Protein AF-A0A8R7PAJ1-F1 (afdb_monomer_lite)

Structure (mmCIF, N/CA/C/O backbone):
data_AF-A0A8R7PAJ1-F1
#
_entry.id   AF-A0A8R7PAJ1-F1
#
loop_
_atom_site.group_PDB
_atom_site.id
_atom_site.type_symbol
_atom_site.label_atom_id
_atom_site.label_alt_id
_atom_site.label_comp_id
_atom_site.label_asym_id
_atom_site.label_entity_id
_atom_site.label_seq_id
_atom_site.pdbx_PDB_ins_code
_atom_site.Cartn_x
_atom_site.Cartn_y
_atom_site.Cartn_z
_atom_site.occupancy
_atom_site.B_iso_or_equiv
_atom_site.auth_seq_id
_atom_site.auth_comp_id
_atom_site.auth_asym_id
_atom_site.auth_atom_id
_atom_site.pdbx_PDB_model_num
ATOM 1 N N . MET A 1 1 ? 31.950 -17.445 1.347 1.00 45.97 1 MET A N 1
ATOM 2 C CA . MET A 1 1 ? 30.526 -17.149 1.585 1.00 45.97 1 MET A CA 1
ATOM 3 C C . MET A 1 1 ? 30.403 -15.665 1.372 1.00 45.97 1 MET A C 1
ATOM 5 O O . MET A 1 1 ? 30.900 -14.915 2.203 1.00 45.97 1 MET A O 1
ATOM 9 N N . ASP A 1 2 ? 29.894 -15.263 0.216 1.00 57.22 2 ASP A N 1
ATOM 10 C CA . ASP A 1 2 ? 29.654 -13.855 -0.063 1.00 57.22 2 ASP A CA 1
ATOM 11 C C . ASP A 1 2 ? 28.466 -13.440 0.797 1.00 57.22 2 ASP A C 1
ATOM 13 O O . ASP A 1 2 ? 27.370 -13.985 0.671 1.00 57.22 2 ASP A O 1
ATOM 17 N N . PHE A 1 3 ? 28.716 -12.566 1.769 1.00 65.00 3 PHE A N 1
ATOM 18 C CA . PHE A 1 3 ? 27.642 -11.945 2.524 1.00 65.00 3 PHE A CA 1
ATOM 19 C C . PHE A 1 3 ? 26.946 -11.000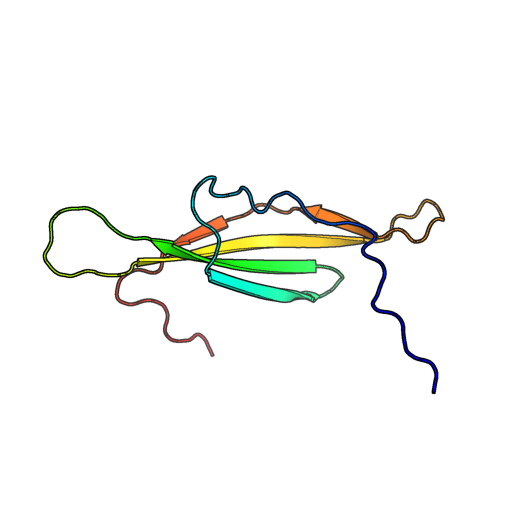 1.549 1.00 65.00 3 PHE A C 1
ATOM 21 O O . PHE A 1 3 ? 27.488 -9.939 1.239 1.00 65.00 3 PHE A O 1
ATOM 28 N N . GLU A 1 4 ? 25.800 -11.415 1.006 1.00 75.94 4 GLU A N 1
ATOM 29 C CA . GLU A 1 4 ? 24.942 -10.521 0.234 1.00 75.94 4 GLU A CA 1
ATOM 30 C C . GLU A 1 4 ? 24.624 -9.321 1.125 1.00 75.94 4 GLU A C 1
ATOM 32 O O . GLU A 1 4 ? 23.957 -9.438 2.157 1.00 75.94 4 GLU A O 1
ATOM 37 N N . LEU A 1 5 ? 25.202 -8.174 0.771 1.00 79.00 5 LEU A N 1
ATOM 38 C CA . LEU A 1 5 ? 24.924 -6.925 1.454 1.00 79.00 5 LEU A CA 1
ATOM 39 C C . LEU A 1 5 ? 23.421 -6.648 1.340 1.00 79.00 5 LEU A C 1
ATOM 41 O O . LEU A 1 5 ? 22.827 -6.929 0.293 1.00 79.00 5 LEU A O 1
ATOM 45 N N . PRO A 1 6 ? 22.792 -6.103 2.397 1.00 79.56 6 PRO A N 1
ATOM 46 C CA . PRO A 1 6 ? 21.409 -5.682 2.296 1.00 79.56 6 PRO A CA 1
ATOM 47 C C . PRO A 1 6 ? 21.279 -4.692 1.130 1.00 79.56 6 PRO A C 1
ATOM 49 O O . PRO A 1 6 ? 22.197 -3.897 0.900 1.00 79.56 6 PRO A O 1
ATOM 52 N N . PRO A 1 7 ? 20.168 -4.743 0.380 1.00 75.25 7 PRO A N 1
ATOM 53 C CA . PRO A 1 7 ? 19.977 -3.863 -0.758 1.00 75.25 7 PRO A CA 1
ATOM 54 C C . PRO A 1 7 ? 20.076 -2.405 -0.310 1.00 75.25 7 PRO A C 1
ATOM 56 O O . PRO A 1 7 ? 19.507 -2.013 0.712 1.00 75.25 7 PRO A O 1
ATOM 59 N N . GLU A 1 8 ? 20.804 -1.605 -1.082 1.00 81.38 8 GLU A N 1
ATOM 60 C CA . GLU A 1 8 ? 20.918 -0.176 -0.832 1.00 81.38 8 GLU A CA 1
ATOM 61 C C . GLU A 1 8 ? 19.554 0.491 -1.041 1.00 81.38 8 GLU A C 1
ATOM 63 O O . GLU A 1 8 ? 18.885 0.300 -2.063 1.00 81.38 8 GLU A O 1
ATOM 68 N N . LEU A 1 9 ? 19.118 1.268 -0.050 1.00 76.19 9 LEU A N 1
ATOM 69 C CA . LEU A 1 9 ? 17.875 2.020 -0.137 1.00 76.19 9 LEU A CA 1
ATOM 70 C C . LEU A 1 9 ? 18.068 3.202 -1.092 1.00 76.19 9 LEU A C 1
ATOM 72 O O . LEU A 1 9 ? 18.479 4.281 -0.681 1.00 76.19 9 LEU A O 1
ATOM 76 N N . LEU A 1 10 ? 17.737 3.003 -2.368 1.00 70.50 10 LEU A N 1
ATOM 77 C CA . LEU A 1 10 ? 17.837 4.056 -3.387 1.00 70.50 10 LEU A CA 1
ATOM 78 C C . LEU A 1 10 ? 16.782 5.154 -3.213 1.00 70.50 10 LEU A C 1
ATOM 80 O O . LEU A 1 10 ? 17.004 6.307 -3.577 1.00 70.50 10 LEU A O 1
ATOM 84 N N . ARG A 1 11 ? 15.594 4.792 -2.719 1.00 66.00 11 ARG A N 1
ATOM 85 C CA . ARG A 1 11 ? 14.483 5.729 -2.542 1.00 66.00 11 ARG A CA 1
ATOM 86 C C . ARG A 1 11 ? 13.540 5.241 -1.454 1.00 66.00 11 ARG A C 1
ATOM 88 O O . ARG A 1 11 ? 13.091 4.099 -1.494 1.00 66.00 11 ARG A O 1
ATOM 95 N N . ALA A 1 12 ? 13.230 6.124 -0.514 1.00 69.31 12 ALA A N 1
ATOM 96 C CA . ALA A 1 12 ? 12.148 5.947 0.441 1.00 69.31 12 ALA A CA 1
ATOM 97 C C . ALA A 1 12 ? 10.942 6.783 0.005 1.00 69.31 12 ALA A C 1
ATOM 99 O O . ALA A 1 12 ? 11.074 7.750 -0.746 1.00 69.31 12 ALA A O 1
ATOM 100 N N . TRP A 1 13 ? 9.759 6.383 0.453 1.00 68.00 13 TRP A N 1
ATOM 101 C CA . TRP A 1 13 ? 8.519 7.087 0.165 1.00 68.00 13 TRP A CA 1
ATOM 102 C C . TRP A 1 13 ? 8.048 7.790 1.436 1.00 68.00 13 TRP A C 1
ATOM 104 O O . TRP A 1 13 ? 7.669 7.125 2.399 1.00 68.00 13 TRP A O 1
ATOM 114 N N . ASP A 1 14 ? 8.069 9.124 1.428 1.00 60.97 14 ASP A N 1
ATOM 115 C CA . ASP A 1 14 ? 7.752 9.942 2.608 1.00 60.97 14 ASP A CA 1
ATOM 116 C C . ASP A 1 14 ? 6.237 10.016 2.898 1.00 60.97 14 ASP A C 1
ATOM 118 O O . ASP A 1 14 ? 5.810 10.391 3.980 1.00 60.97 14 ASP A O 1
ATOM 122 N N . TYR A 1 15 ? 5.377 9.602 1.965 1.00 55.28 15 TYR A N 1
ATOM 123 C CA . TYR A 1 15 ? 3.946 9.948 1.961 1.00 55.28 15 TYR A CA 1
ATOM 124 C C . TYR A 1 15 ? 3.008 9.088 2.826 1.00 55.28 15 TYR A C 1
ATOM 126 O O . TYR A 1 15 ? 1.787 9.150 2.682 1.00 55.28 15 TYR A O 1
ATOM 134 N N . LEU A 1 16 ? 3.529 8.345 3.805 1.00 53.41 16 LEU A N 1
ATOM 135 C CA . LEU A 1 16 ? 2.664 7.737 4.827 1.00 53.41 16 LEU A CA 1
ATOM 136 C C . LEU A 1 16 ? 2.076 8.760 5.820 1.00 53.41 16 LEU A C 1
ATOM 138 O O . LEU A 1 16 ? 1.287 8.363 6.672 1.00 53.41 16 LEU A O 1
ATOM 142 N N . HIS A 1 17 ? 2.345 10.060 5.647 1.00 52.69 17 HIS A N 1
ATOM 143 C CA . HIS A 1 17 ? 1.681 11.183 6.332 1.00 52.69 17 HIS A CA 1
ATOM 144 C C . HIS A 1 17 ? 0.171 11.322 6.034 1.00 52.69 17 HIS A C 1
ATOM 146 O O . HIS A 1 17 ? -0.440 12.333 6.354 1.00 52.69 17 HIS A O 1
ATOM 152 N N . LEU A 1 18 ? -0.474 10.316 5.429 1.00 52.59 18 LEU A N 1
ATOM 153 C CA . LEU A 1 18 ? -1.910 10.308 5.112 1.00 52.59 18 LEU A CA 1
ATOM 154 C C . LEU A 1 18 ? -2.834 10.463 6.336 1.00 52.59 18 LEU A C 1
ATOM 156 O O . LEU A 1 18 ? -4.041 10.637 6.159 1.00 52.59 18 LEU A O 1
ATOM 160 N N . LEU A 1 19 ? -2.294 10.405 7.551 1.00 54.81 19 LEU A N 1
ATOM 161 C CA . LEU A 1 19 ? -2.962 10.725 8.803 1.00 54.81 19 LEU A CA 1
ATOM 162 C C . LEU A 1 19 ? -1.901 11.277 9.756 1.00 54.81 19 LEU A C 1
ATOM 164 O O . LEU A 1 19 ? -1.133 10.493 10.303 1.00 54.81 19 LEU A O 1
ATOM 168 N N . ASP A 1 20 ? -1.844 12.596 9.934 1.00 53.06 20 ASP A N 1
ATOM 169 C CA . ASP A 1 20 ? -0.820 13.270 10.753 1.00 53.06 20 ASP A CA 1
ATOM 170 C C . ASP A 1 20 ? -0.732 12.768 12.213 1.00 53.06 20 ASP A C 1
ATOM 172 O O . ASP A 1 20 ? 0.267 13.031 12.873 1.00 53.06 20 ASP A O 1
ATOM 176 N N . ASP A 1 21 ? -1.691 11.963 12.692 1.00 57.66 21 ASP A N 1
ATOM 177 C CA . ASP A 1 21 ? -1.727 11.479 14.078 1.00 57.66 21 ASP A CA 1
ATOM 178 C C . ASP A 1 21 ? -1.789 9.946 14.251 1.00 57.66 21 ASP A C 1
ATOM 180 O O . ASP A 1 21 ? -1.715 9.463 15.381 1.00 57.66 21 ASP A O 1
ATOM 184 N N . GLU A 1 22 ? -1.903 9.144 13.182 1.00 65.81 22 GLU A N 1
ATOM 185 C CA . GLU A 1 22 ? -2.136 7.698 13.333 1.00 65.81 22 GLU A CA 1
ATOM 186 C C . GLU A 1 22 ? -1.259 6.862 12.398 1.00 65.81 22 GLU A C 1
ATOM 188 O O . GLU A 1 22 ? -1.463 6.802 11.186 1.00 65.81 22 GLU A O 1
ATOM 193 N N . ALA A 1 23 ? -0.261 6.183 12.967 1.00 75.75 23 ALA A N 1
ATOM 194 C CA . ALA A 1 23 ? 0.544 5.221 12.228 1.00 75.75 23 ALA A CA 1
ATOM 195 C C . ALA A 1 23 ? -0.278 3.942 11.984 1.00 75.75 23 ALA A C 1
ATOM 197 O O . ALA A 1 23 ? -0.855 3.400 12.932 1.00 75.75 23 ALA A O 1
ATOM 198 N N . PRO A 1 24 ? -0.313 3.398 10.754 1.00 82.94 24 PRO A N 1
ATOM 199 C CA . PRO A 1 24 ? -1.010 2.147 10.515 1.00 82.94 24 PRO A CA 1
ATOM 200 C C . PRO A 1 24 ? -0.317 1.023 11.280 1.00 82.94 24 PRO A C 1
ATOM 202 O O . PRO A 1 24 ? 0.906 0.862 11.220 1.00 82.94 24 PRO A O 1
ATOM 205 N N . TYR A 1 25 ? -1.114 0.210 11.961 1.00 85.31 25 TYR A N 1
ATOM 206 C CA . TYR A 1 25 ? -0.617 -0.891 12.780 1.00 85.31 25 TYR A CA 1
ATOM 207 C C . TYR A 1 25 ? -0.228 -2.114 11.929 1.00 85.31 25 TYR A C 1
ATOM 209 O O . TYR A 1 25 ? 0.503 -2.994 12.383 1.00 85.31 25 TYR A O 1
ATOM 217 N N . LYS A 1 26 ? -0.711 -2.179 10.679 1.00 87.56 26 LYS A N 1
ATOM 218 C CA . LYS A 1 26 ? -0.428 -3.260 9.729 1.00 87.56 26 LYS A CA 1
ATOM 219 C C . LYS A 1 26 ? -0.365 -2.715 8.307 1.00 87.56 26 LYS A C 1
ATOM 221 O O . LYS A 1 26 ? -1.206 -1.912 7.907 1.00 87.56 26 LYS A O 1
ATOM 226 N N . ARG A 1 27 ? 0.611 -3.182 7.527 1.00 89.06 27 ARG A N 1
ATOM 227 C CA . ARG A 1 27 ? 0.727 -2.879 6.095 1.00 89.06 27 ARG A CA 1
ATOM 228 C C . ARG A 1 27 ? 0.908 -4.157 5.288 1.00 89.06 27 ARG A C 1
ATOM 230 O O . ARG A 1 27 ? 1.624 -5.055 5.722 1.00 89.06 27 ARG A O 1
ATOM 237 N N . HIS A 1 28 ? 0.297 -4.207 4.111 1.00 91.00 28 HIS A N 1
ATOM 238 C CA . HIS A 1 28 ? 0.524 -5.249 3.109 1.00 91.00 28 HIS A CA 1
ATOM 239 C C . HIS A 1 28 ? 0.882 -4.620 1.778 1.00 91.00 28 HIS A C 1
ATOM 241 O O . HIS A 1 28 ? 0.345 -3.573 1.425 1.00 91.00 28 HIS A O 1
ATOM 247 N N . LEU A 1 29 ? 1.747 -5.293 1.026 1.00 91.25 29 LEU A N 1
ATOM 248 C CA . LEU A 1 29 ? 2.034 -4.966 -0.362 1.00 91.25 29 LEU A CA 1
ATOM 249 C C . LEU A 1 29 ? 1.473 -6.081 -1.244 1.00 91.25 29 LEU A C 1
ATOM 251 O O . LEU A 1 29 ? 1.940 -7.216 -1.190 1.00 91.25 29 LEU A O 1
ATOM 255 N N . VAL A 1 30 ? 0.469 -5.757 -2.051 1.00 93.56 30 VAL A N 1
ATOM 256 C CA . VAL A 1 30 ? -0.178 -6.696 -2.969 1.00 93.56 30 VAL A CA 1
ATOM 257 C C . VAL A 1 30 ? 0.341 -6.441 -4.376 1.00 93.56 30 VAL A C 1
ATOM 259 O O . VAL A 1 30 ? 0.233 -5.326 -4.881 1.00 93.56 30 VAL A O 1
ATOM 262 N N . ASN A 1 31 ? 0.899 -7.465 -5.019 1.00 93.81 31 ASN A N 1
ATOM 263 C CA . ASN A 1 31 ? 1.292 -7.401 -6.426 1.00 93.81 31 ASN A CA 1
ATOM 264 C C . ASN A 1 31 ? 0.051 -7.585 -7.315 1.00 93.81 31 ASN A C 1
ATOM 266 O O . ASN A 1 31 ? -0.631 -8.603 -7.218 1.00 93.81 31 ASN A O 1
ATOM 270 N N . LEU A 1 32 ? -0.233 -6.602 -8.171 1.00 94.00 32 LEU A N 1
ATOM 271 C CA . LEU A 1 32 ? -1.356 -6.613 -9.117 1.00 94.00 32 LEU A CA 1
ATOM 272 C C . LEU A 1 32 ? -0.926 -6.987 -10.550 1.00 94.00 32 LEU A C 1
ATOM 274 O O . LEU A 1 32 ? -1.752 -6.995 -11.461 1.00 94.00 32 LEU A O 1
ATOM 278 N N . GLY A 1 33 ? 0.358 -7.288 -10.759 1.00 93.62 33 GLY A N 1
ATOM 279 C CA . GLY A 1 33 ? 0.964 -7.593 -12.052 1.00 93.62 33 GLY A CA 1
ATOM 280 C C . GLY A 1 33 ? 1.465 -6.355 -12.802 1.00 93.62 33 GLY A C 1
ATOM 281 O O . GLY A 1 33 ? 1.093 -5.222 -12.510 1.00 93.62 33 GLY A O 1
ATOM 282 N N . SER A 1 34 ? 2.337 -6.568 -13.792 1.00 90.94 34 SER A N 1
ATOM 283 C CA . SER A 1 34 ? 2.823 -5.518 -14.710 1.00 90.94 34 SER A CA 1
ATOM 284 C C . SER A 1 34 ? 3.422 -4.283 -14.020 1.00 90.94 34 SER A C 1
ATOM 286 O O . SER A 1 34 ? 3.183 -3.156 -14.443 1.00 90.94 34 SER A O 1
ATOM 288 N N . GLY A 1 35 ? 4.169 -4.488 -12.931 1.00 89.94 35 GLY A N 1
ATOM 289 C CA . GLY A 1 35 ? 4.770 -3.400 -12.151 1.00 89.94 35 GLY A CA 1
ATOM 290 C C . GLY A 1 35 ? 3.776 -2.632 -11.276 1.00 89.94 35 GLY A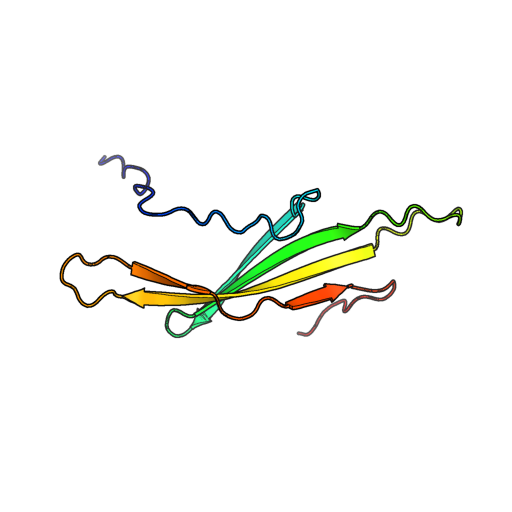 C 1
ATOM 291 O O . GLY A 1 35 ? 4.165 -1.651 -10.651 1.00 89.94 35 GLY A O 1
ATOM 292 N N . LYS A 1 36 ? 2.513 -3.061 -11.200 1.00 93.00 36 LYS A N 1
ATOM 293 C CA . LYS A 1 36 ? 1.484 -2.433 -10.370 1.00 93.00 36 LYS A CA 1
ATOM 294 C C . LYS A 1 36 ? 1.366 -3.132 -9.025 1.00 93.00 36 LYS A C 1
ATOM 296 O O . LYS A 1 36 ? 1.400 -4.359 -8.929 1.00 93.00 36 LYS A O 1
ATOM 301 N N . PHE A 1 37 ? 1.171 -2.333 -7.991 1.00 92.12 37 PHE A N 1
ATOM 302 C CA . PHE A 1 37 ? 1.044 -2.768 -6.615 1.00 92.12 37 PHE A CA 1
ATOM 303 C C . PHE A 1 37 ? -0.116 -2.042 -5.938 1.00 92.12 37 PHE A C 1
ATOM 305 O O . PHE A 1 37 ? -0.531 -0.962 -6.356 1.00 92.12 37 PHE A O 1
ATOM 312 N N . CYS A 1 38 ? -0.628 -2.624 -4.864 1.00 91.88 38 CYS A N 1
ATOM 313 C CA . CYS A 1 38 ? -1.488 -1.931 -3.921 1.00 91.88 38 CYS A CA 1
ATOM 314 C C . CYS A 1 38 ? -0.898 -2.065 -2.521 1.00 91.88 38 CYS A C 1
ATOM 316 O O . CYS A 1 38 ? -0.695 -3.178 -2.034 1.00 91.88 38 CYS A O 1
ATOM 318 N N . VAL A 1 39 ? -0.616 -0.934 -1.882 1.00 91.00 39 VAL A N 1
ATOM 319 C CA . VAL A 1 39 ? -0.282 -0.894 -0.459 1.00 91.00 39 VAL A CA 1
ATOM 320 C C . VAL A 1 39 ? -1.583 -0.784 0.313 1.00 91.00 39 VAL A C 1
ATOM 322 O O . VAL A 1 39 ? -2.352 0.153 0.109 1.00 91.00 39 VAL A O 1
ATOM 325 N N . VAL A 1 40 ? -1.822 -1.735 1.207 1.00 91.50 40 VAL A N 1
ATOM 326 C CA . VAL A 1 40 ? -2.970 -1.720 2.113 1.00 91.50 40 VAL A CA 1
ATOM 327 C C . VAL A 1 40 ? -2.462 -1.378 3.502 1.00 91.50 40 VAL A C 1
ATOM 329 O O . VAL A 1 40 ? -1.712 -2.157 4.085 1.00 91.50 40 VAL A O 1
ATOM 332 N N . SER A 1 41 ? -2.852 -0.218 4.022 1.00 88.75 41 SER A N 1
ATOM 333 C CA . SER A 1 41 ? -2.489 0.251 5.363 1.00 88.75 41 SER A CA 1
ATOM 334 C C . SER A 1 41 ? -3.712 0.208 6.270 1.00 88.75 41 SER A C 1
ATOM 336 O O . SER A 1 41 ? -4.714 0.845 5.954 1.00 88.75 41 SER A O 1
ATOM 338 N N . PHE A 1 42 ? -3.637 -0.538 7.370 1.00 86.62 42 PHE A N 1
ATOM 339 C CA . PHE A 1 42 ? -4.726 -0.698 8.331 1.00 86.62 42 PHE A CA 1
ATOM 340 C C . PHE A 1 42 ? -4.520 0.194 9.552 1.00 86.62 42 PHE A C 1
ATOM 342 O O . PHE A 1 42 ? -3.420 0.256 10.105 1.00 86.62 42 PHE A O 1
ATOM 349 N N . PHE A 1 43 ? -5.595 0.835 9.988 1.00 84.56 43 PHE A N 1
ATOM 350 C CA . PHE A 1 43 ? -5.645 1.761 11.111 1.00 84.56 43 PHE A CA 1
ATOM 351 C C . PHE A 1 43 ? -6.764 1.319 12.053 1.00 84.56 43 PHE A C 1
ATOM 353 O O . PHE A 1 43 ? -7.818 0.874 11.593 1.00 84.56 43 PHE A O 1
ATOM 360 N N . LYS A 1 44 ? -6.534 1.438 13.360 1.00 80.56 44 LYS A N 1
ATOM 361 C CA . LYS A 1 44 ? -7.581 1.264 14.368 1.00 80.56 44 LYS A CA 1
ATOM 362 C C . LYS A 1 44 ? -8.121 2.639 14.700 1.00 80.56 44 LYS A C 1
ATOM 364 O O . LYS A 1 44 ? -7.347 3.466 15.138 1.00 80.56 44 LYS A O 1
ATOM 369 N N . THR A 1 45 ? -9.407 2.880 14.528 1.00 70.81 45 THR A N 1
ATOM 370 C CA . THR A 1 45 ? -10.035 4.130 14.943 1.00 70.81 45 THR A CA 1
ATOM 371 C C . THR A 1 45 ? -10.595 3.949 16.350 1.00 70.81 45 THR A C 1
ATOM 373 O O . THR A 1 45 ? -11.454 3.104 16.588 1.00 70.81 45 THR A O 1
ATOM 376 N N . LEU A 1 46 ? -10.103 4.741 17.303 1.00 62.22 46 LEU A N 1
ATOM 377 C CA . LEU A 1 46 ? -10.699 4.821 18.635 1.00 62.22 46 LEU A CA 1
ATOM 378 C C . LEU A 1 46 ? -11.892 5.786 18.575 1.00 62.22 46 LEU A C 1
ATOM 380 O O . LEU A 1 46 ? -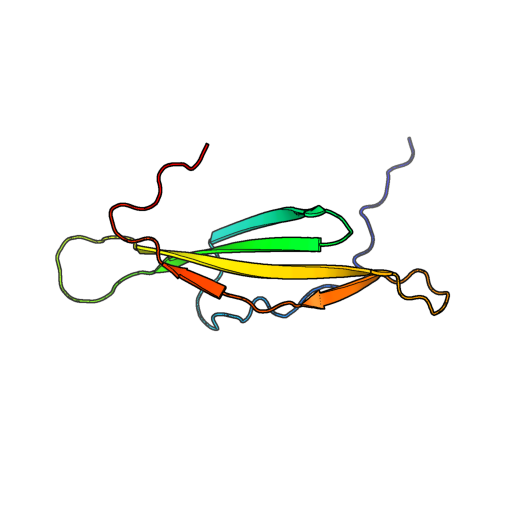11.708 7.005 18.616 1.00 62.22 46 LEU A O 1
ATOM 384 N N . GLU A 1 47 ? -13.122 5.274 18.473 1.00 56.75 47 GLU A N 1
ATOM 385 C CA . GLU A 1 47 ? -14.307 6.121 18.643 1.00 56.75 47 GLU A CA 1
ATOM 386 C C . GLU A 1 47 ? -14.404 6.600 20.100 1.00 56.75 47 GLU A C 1
ATOM 388 O O . GLU A 1 47 ? -14.919 5.935 20.993 1.00 56.75 47 GLU A O 1
ATOM 393 N N . THR A 1 48 ? -13.918 7.810 20.358 1.00 51.31 48 THR A N 1
ATOM 394 C CA . THR A 1 48 ? -14.070 8.492 21.648 1.00 51.31 48 THR A CA 1
ATOM 395 C C . THR A 1 48 ? -15.404 9.232 21.722 1.00 51.31 48 THR A C 1
ATOM 397 O O . THR A 1 48 ? -15.418 10.448 21.886 1.00 51.31 48 THR A O 1
ATOM 400 N N . LYS A 1 49 ? -16.553 8.549 21.607 1.00 47.69 49 LYS A N 1
ATOM 401 C CA . LYS A 1 49 ? -17.856 9.184 21.904 1.00 47.69 49 LYS A CA 1
ATOM 402 C C . LYS A 1 49 ? -18.857 8.245 22.591 1.00 47.69 49 LYS A C 1
ATOM 404 O O . LYS A 1 49 ? -19.704 7.639 21.957 1.00 47.69 49 LYS A O 1
ATOM 409 N N . TYR A 1 50 ? -18.812 8.264 23.925 1.00 50.19 50 TYR A N 1
ATOM 410 C CA . TYR A 1 50 ? -19.972 8.140 24.825 1.00 50.19 50 TYR A CA 1
ATOM 411 C C . TYR A 1 50 ? -20.893 6.909 24.704 1.00 50.19 50 TYR A C 1
ATOM 413 O O . TYR A 1 50 ? -22.094 7.037 24.940 1.00 50.19 50 TYR A O 1
ATOM 421 N N . VAL A 1 51 ? -20.369 5.713 24.438 1.00 49.16 51 VAL A N 1
ATOM 422 C CA . VAL A 1 51 ? -21.107 4.461 24.689 1.00 49.16 51 VAL A CA 1
ATOM 423 C C . VAL A 1 51 ? -20.138 3.437 25.281 1.00 49.16 51 VAL A C 1
ATOM 425 O O . VAL A 1 51 ? -19.012 3.316 24.816 1.00 49.16 51 VAL A O 1
ATOM 428 N N . GLU A 1 52 ? -20.554 2.734 26.336 1.00 51.00 52 GLU A N 1
ATOM 429 C CA . GLU A 1 52 ? -19.751 1.827 27.186 1.00 51.00 52 GLU A CA 1
ATOM 430 C C . GLU A 1 52 ? -19.177 0.582 26.473 1.00 51.00 52 GLU A C 1
ATOM 432 O O . GLU A 1 52 ? -18.598 -0.299 27.109 1.00 51.00 52 GLU A O 1
ATOM 437 N N . GLU A 1 53 ? -19.279 0.509 25.149 1.00 53.25 53 GLU A N 1
ATOM 438 C CA . GLU A 1 53 ? -18.717 -0.560 24.336 1.00 53.25 53 GLU A CA 1
ATOM 439 C C . GLU A 1 53 ? -17.581 0.032 23.494 1.00 53.25 53 GLU A C 1
ATOM 441 O O . GLU A 1 53 ? -17.825 0.694 22.490 1.00 53.25 53 GLU A O 1
ATOM 446 N N . ASN A 1 54 ? -16.331 -0.182 23.922 1.00 50.84 54 ASN A N 1
ATOM 447 C CA . ASN A 1 54 ? -15.128 0.154 23.151 1.00 50.84 54 ASN A CA 1
ATOM 448 C C . ASN A 1 54 ? -15.095 -0.683 21.859 1.00 50.84 54 ASN A C 1
ATOM 450 O O . ASN A 1 54 ? -14.461 -1.738 21.811 1.00 50.84 54 ASN A O 1
ATOM 454 N N . ILE A 1 55 ? -15.826 -0.259 20.833 1.00 55.72 55 ILE A N 1
ATOM 455 C CA . ILE A 1 55 ? -15.811 -0.902 19.524 1.00 55.72 55 ILE A CA 1
ATOM 456 C C . ILE A 1 55 ? -14.633 -0.290 18.765 1.00 55.72 55 ILE A C 1
ATOM 458 O O . ILE A 1 55 ? -14.673 0.869 18.365 1.00 55.72 55 ILE A O 1
ATOM 462 N N . GLU A 1 56 ? -13.544 -1.051 18.637 1.00 60.69 56 GLU A N 1
ATOM 463 C CA . GLU A 1 56 ? -12.443 -0.690 17.743 1.00 60.69 56 GLU A CA 1
ATOM 464 C C . GLU A 1 56 ? -12.949 -0.802 16.299 1.00 60.69 56 GLU A C 1
ATOM 466 O O . GLU A 1 56 ? -13.010 -1.900 15.742 1.00 60.69 56 GLU A O 1
ATOM 471 N N . ASP A 1 57 ? -13.330 0.323 15.698 1.00 72.69 57 ASP A N 1
ATOM 472 C CA . ASP A 1 57 ? -13.584 0.374 14.263 1.00 72.69 57 ASP A CA 1
ATOM 473 C C . ASP A 1 57 ? -12.247 0.283 13.527 1.00 72.69 57 ASP A C 1
ATOM 475 O O . ASP A 1 57 ? -11.261 0.939 13.868 1.00 72.69 57 ASP A O 1
ATOM 479 N N . GLU A 1 58 ? -12.191 -0.551 12.497 1.00 79.81 58 GLU A N 1
ATOM 480 C CA . GLU A 1 58 ? -10.991 -0.715 11.689 1.00 79.81 58 GLU A CA 1
ATOM 481 C C . GLU A 1 58 ? -11.170 0.015 10.360 1.00 79.81 58 GLU A C 1
ATOM 483 O O . GLU A 1 58 ? -12.240 -0.008 9.753 1.00 79.81 58 GLU A O 1
ATOM 488 N N . SER A 1 59 ? -10.114 0.640 9.850 1.00 83.31 59 SER A N 1
ATOM 489 C CA . SER A 1 59 ? -10.111 1.161 8.487 1.00 83.31 59 SER A CA 1
ATOM 490 C C . SER A 1 59 ? -8.883 0.708 7.712 1.00 83.31 59 SER A C 1
ATOM 492 O O . SER A 1 59 ? -7.813 0.486 8.272 1.00 83.31 59 SER A O 1
ATOM 494 N N . ALA A 1 60 ? -9.038 0.572 6.399 1.00 87.38 60 ALA A N 1
ATOM 495 C CA . ALA A 1 60 ? -7.953 0.304 5.471 1.00 87.38 60 ALA A CA 1
ATOM 496 C C . ALA A 1 60 ? -7.859 1.418 4.429 1.00 87.38 60 ALA A C 1
ATOM 498 O O . ALA A 1 60 ? -8.848 1.797 3.797 1.00 87.38 60 ALA A O 1
ATOM 499 N N . VAL A 1 61 ? -6.648 1.923 4.214 1.00 87.44 61 VAL A N 1
ATOM 500 C CA . VAL A 1 61 ? -6.308 2.792 3.089 1.00 87.44 61 VAL A CA 1
ATOM 501 C C . VAL A 1 61 ? -5.605 1.954 2.033 1.00 87.44 61 VAL A C 1
ATOM 503 O O . VAL A 1 61 ? -4.577 1.334 2.302 1.00 87.44 61 VAL A O 1
ATOM 506 N N . PHE A 1 62 ? -6.176 1.946 0.834 1.00 90.69 62 PHE A N 1
ATOM 507 C CA . PHE A 1 62 ? -5.631 1.296 -0.348 1.00 90.69 62 PHE A CA 1
ATOM 508 C C . PHE A 1 62 ? -4.948 2.358 -1.195 1.00 90.69 62 PHE A C 1
ATOM 510 O O . PHE A 1 62 ? -5.620 3.245 -1.723 1.00 90.69 62 PHE A O 1
ATOM 517 N N . THR A 1 63 ? -3.634 2.253 -1.335 1.00 89.81 63 THR A N 1
ATOM 518 C CA . THR A 1 63 ? -2.819 3.138 -2.169 1.00 89.81 63 THR A CA 1
ATOM 519 C C . THR A 1 63 ? -2.344 2.352 -3.378 1.00 89.81 63 THR A C 1
ATOM 521 O O . THR A 1 63 ? -1.627 1.359 -3.245 1.00 89.81 63 THR A O 1
ATOM 524 N N . GLY A 1 64 ? -2.797 2.756 -4.564 1.00 91.12 64 GLY A N 1
ATOM 525 C CA . GLY A 1 64 ? -2.342 2.165 -5.816 1.00 91.12 64 GLY A CA 1
ATOM 526 C C . GLY A 1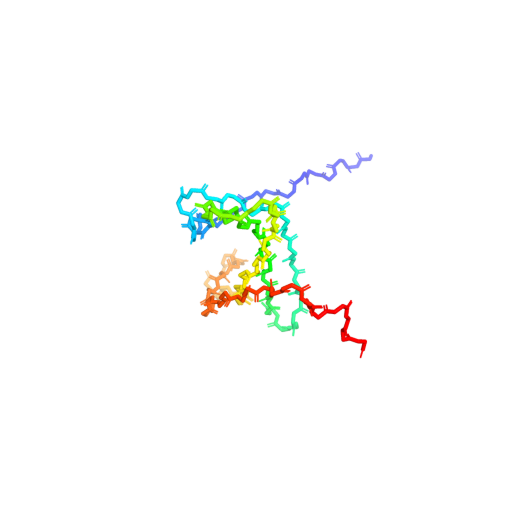 64 ? -0.947 2.672 -6.173 1.00 91.12 64 GLY A C 1
ATOM 527 O O . GLY A 1 64 ? -0.634 3.843 -5.987 1.00 91.12 64 GLY A O 1
ATOM 528 N N . LEU A 1 65 ? -0.115 1.785 -6.698 1.00 89.75 65 LEU A N 1
ATOM 529 C CA . LEU A 1 65 ? 1.277 2.050 -7.019 1.00 89.75 65 LEU A CA 1
ATOM 530 C C . LEU A 1 65 ? 1.637 1.453 -8.368 1.00 89.75 65 LEU A C 1
ATOM 532 O O . LEU A 1 65 ? 1.213 0.349 -8.695 1.00 89.75 65 LEU A O 1
ATOM 536 N N . GLU A 1 66 ? 2.469 2.150 -9.127 1.00 91.56 66 GLU A N 1
ATOM 537 C CA . GLU A 1 66 ? 3.052 1.627 -10.355 1.00 91.56 66 GLU A CA 1
ATOM 538 C C . GLU A 1 66 ? 4.546 1.915 -10.401 1.00 91.56 66 GLU A C 1
ATOM 540 O O . GLU A 1 66 ? 4.986 3.059 -10.345 1.00 91.56 66 GLU A O 1
ATOM 545 N N . VAL A 1 67 ? 5.335 0.854 -10.506 1.00 87.75 67 VAL A N 1
ATOM 546 C CA . VAL A 1 67 ? 6.782 0.906 -10.659 1.00 87.75 67 VAL A CA 1
ATOM 547 C C . VAL A 1 67 ? 7.090 0.860 -12.147 1.00 87.75 67 VAL A C 1
ATOM 549 O O . VAL A 1 67 ? 6.967 -0.177 -12.799 1.00 87.75 67 VAL A O 1
ATOM 552 N N . CYS A 1 68 ? 7.495 1.999 -12.688 1.00 86.50 68 CYS A N 1
ATOM 553 C CA . CYS A 1 68 ? 7.983 2.113 -14.052 1.00 86.50 68 CYS A CA 1
ATOM 554 C C . CYS A 1 68 ? 9.511 2.091 -14.050 1.00 86.50 68 CYS A C 1
ATOM 556 O O . CYS A 1 68 ? 10.152 2.594 -13.129 1.00 86.50 68 CYS A O 1
ATOM 558 N N . ARG A 1 69 ? 10.105 1.567 -15.118 1.00 82.81 69 ARG A N 1
ATOM 559 C CA . ARG A 1 69 ? 11.525 1.800 -15.388 1.00 82.81 69 ARG A CA 1
ATOM 560 C C . ARG A 1 69 ? 11.680 3.197 -15.962 1.00 82.81 69 ARG A C 1
ATOM 562 O O . ARG A 1 69 ? 10.876 3.593 -16.807 1.00 82.81 69 ARG A O 1
ATOM 569 N N . ASP A 1 70 ? 12.665 3.934 -15.475 1.00 73.50 70 ASP A N 1
ATOM 570 C CA . ASP A 1 70 ? 13.086 5.148 -16.146 1.00 73.50 70 ASP A CA 1
ATOM 571 C C . ASP A 1 70 ? 13.900 4.764 -17.385 1.00 73.50 70 ASP A C 1
ATOM 573 O O . ASP A 1 70 ? 14.743 3.864 -17.334 1.00 73.50 70 ASP A O 1
ATOM 577 N N . ASN A 1 71 ? 13.596 5.394 -18.517 1.00 66.44 71 ASN A N 1
ATOM 578 C CA . ASN A 1 71 ? 14.280 5.104 -19.779 1.00 66.44 71 ASN A CA 1
ATOM 579 C C . ASN A 1 71 ? 15.586 5.903 -19.917 1.00 66.44 71 ASN A C 1
ATOM 581 O O . ASN A 1 71 ? 16.340 5.656 -20.857 1.00 66.44 71 ASN A O 1
ATOM 585 N N . ASP A 1 72 ? 15.889 6.796 -18.972 1.00 64.19 72 ASP A N 1
ATOM 586 C CA . ASP A 1 72 ? 17.024 7.727 -19.028 1.00 64.19 72 ASP A CA 1
ATOM 587 C C . ASP A 1 72 ? 18.380 7.100 -18.631 1.00 64.19 72 ASP A C 1
ATOM 589 O O . ASP A 1 72 ? 19.284 7.757 -18.125 1.00 64.19 72 ASP A O 1
ATOM 593 N N . GLY A 1 73 ? 18.571 5.807 -18.910 1.00 56.81 73 GLY A N 1
ATOM 594 C CA . GLY A 1 73 ? 19.893 5.163 -18.926 1.00 56.81 73 GLY A CA 1
ATOM 595 C C . GLY A 1 73 ? 20.486 4.764 -17.570 1.00 56.81 73 GLY A C 1
ATOM 596 O O . GLY A 1 73 ? 21.383 3.927 -17.547 1.00 56.81 73 GLY A O 1
ATOM 597 N N . GLU A 1 74 ? 19.967 5.263 -16.446 1.00 62.16 74 GLU A N 1
ATOM 598 C CA . GLU A 1 74 ? 20.509 4.954 -15.109 1.00 62.16 74 GLU A CA 1
ATOM 599 C C . GLU A 1 74 ? 19.876 3.707 -14.453 1.00 62.16 74 GLU A C 1
ATOM 601 O O . GLU A 1 74 ? 20.217 3.330 -13.337 1.00 62.16 74 GLU A O 1
ATOM 606 N N . GLY A 1 75 ? 18.929 3.039 -15.125 1.00 61.69 75 GLY A N 1
ATOM 607 C CA . GLY A 1 75 ? 18.233 1.870 -14.565 1.00 61.69 75 GLY A CA 1
ATOM 608 C C . GLY A 1 75 ? 17.376 2.190 -13.332 1.00 61.69 75 GLY A C 1
ATOM 609 O O . GLY A 1 75 ? 16.870 1.277 -12.676 1.00 61.69 75 GLY A O 1
ATOM 610 N N . ALA A 1 76 ? 17.192 3.476 -13.024 1.00 70.19 76 ALA A N 1
ATOM 611 C CA . ALA A 1 76 ? 16.398 3.935 -11.903 1.00 70.19 76 ALA A CA 1
ATOM 612 C C . ALA A 1 76 ? 14.927 3.544 -12.107 1.00 70.19 76 ALA A C 1
ATOM 614 O O . ALA A 1 76 ? 14.329 3.775 -13.156 1.00 70.19 76 ALA A O 1
ATOM 615 N N . ALA A 1 77 ? 14.318 2.929 -11.097 1.00 76.88 77 ALA A N 1
ATOM 616 C CA . ALA A 1 77 ? 12.879 2.721 -11.080 1.00 76.88 77 ALA A CA 1
ATOM 617 C C . ALA A 1 77 ? 12.195 3.994 -10.565 1.00 76.88 77 ALA A C 1
ATOM 619 O O . ALA A 1 77 ? 12.606 4.572 -9.556 1.00 76.88 77 ALA A O 1
ATOM 620 N N . ARG A 1 78 ? 11.124 4.420 -11.236 1.00 80.44 78 ARG A N 1
ATOM 621 C CA . ARG A 1 78 ? 10.223 5.468 -10.751 1.00 80.44 78 ARG A CA 1
ATOM 622 C C . ARG A 1 78 ? 8.954 4.827 -10.202 1.00 80.44 78 ARG A C 1
ATOM 624 O O . ARG A 1 78 ? 8.404 3.907 -10.803 1.00 80.44 78 ARG A O 1
ATOM 631 N N . MET A 1 79 ? 8.477 5.334 -9.075 1.00 83.00 79 MET A N 1
ATOM 632 C CA . MET A 1 79 ? 7.210 4.922 -8.477 1.00 83.00 79 MET A CA 1
ATOM 633 C C . MET A 1 79 ? 6.171 6.009 -8.739 1.00 83.00 79 MET A C 1
ATOM 635 O O . MET A 1 79 ? 6.408 7.174 -8.431 1.00 83.00 79 MET A O 1
ATOM 639 N N . ILE A 1 80 ? 5.040 5.630 -9.322 1.00 85.69 80 ILE A N 1
ATOM 640 C CA . ILE A 1 80 ? 3.903 6.501 -9.611 1.00 85.69 80 ILE A CA 1
ATOM 641 C C . ILE A 1 80 ? 2.797 6.151 -8.619 1.00 85.69 80 ILE A C 1
ATOM 643 O O . ILE A 1 80 ? 2.351 5.002 -8.562 1.00 85.69 80 ILE A O 1
ATOM 647 N N . GLU A 1 81 ? 2.362 7.139 -7.837 1.00 82.44 81 GLU A N 1
ATOM 648 C CA . GLU A 1 81 ? 1.183 6.999 -6.988 1.00 82.44 81 GLU A CA 1
ATOM 649 C C . GLU A 1 81 ? -0.084 7.089 -7.837 1.00 82.44 81 GLU A C 1
ATOM 651 O O . GLU A 1 81 ? -0.284 8.026 -8.612 1.00 82.44 81 GLU A O 1
ATOM 656 N N . HIS A 1 82 ? -0.971 6.125 -7.634 1.00 84.06 82 HIS A N 1
ATOM 657 C CA . HIS A 1 82 ? -2.354 6.198 -8.070 1.00 84.06 82 HIS A CA 1
ATOM 658 C C . HIS A 1 82 ? -3.246 6.557 -6.880 1.00 84.06 82 HIS A C 1
ATOM 660 O O . HIS A 1 82 ? -2.886 6.353 -5.724 1.00 84.06 82 HIS A O 1
ATOM 666 N N . ARG A 1 83 ? -4.453 7.058 -7.162 1.00 81.12 83 ARG A N 1
ATOM 667 C CA . ARG A 1 83 ? -5.413 7.529 -6.150 1.00 81.12 83 ARG A CA 1
ATOM 668 C C . ARG A 1 83 ? -5.541 6.573 -4.953 1.00 81.12 83 ARG A C 1
ATOM 670 O O . ARG A 1 83 ? -5.943 5.422 -5.115 1.00 81.12 83 ARG A O 1
ATOM 677 N N . SER A 1 84 ? -5.315 7.105 -3.754 1.00 85.56 84 SER A N 1
ATOM 678 C CA . SER A 1 84 ? -5.577 6.414 -2.491 1.00 85.56 84 SER A CA 1
ATOM 679 C C . SER A 1 84 ? -7.072 6.432 -2.129 1.00 85.56 84 SER A C 1
ATOM 681 O O . SER A 1 84 ? -7.771 7.425 -2.361 1.00 85.56 84 SER A O 1
ATOM 683 N N . LYS A 1 85 ? -7.594 5.338 -1.556 1.00 85.81 85 LYS A N 1
ATOM 684 C CA . LYS A 1 85 ? -8.994 5.234 -1.102 1.00 85.81 85 LYS A CA 1
ATOM 685 C C . LYS A 1 85 ? -9.090 4.572 0.272 1.00 85.81 85 LYS A C 1
ATOM 687 O O . LYS A 1 85 ? -8.563 3.481 0.468 1.00 85.81 85 LYS A O 1
ATOM 692 N N . ARG A 1 86 ? -9.791 5.221 1.208 1.00 84.75 86 ARG A N 1
ATOM 693 C CA . ARG A 1 86 ? -10.084 4.687 2.546 1.00 84.75 86 ARG A CA 1
ATOM 694 C C . ARG A 1 86 ? -11.408 3.927 2.555 1.00 84.75 86 ARG A C 1
ATOM 696 O O . ARG A 1 86 ? -12.381 4.382 1.956 1.00 84.75 86 ARG A O 1
ATOM 703 N N . TYR A 1 87 ? -11.432 2.813 3.273 1.00 83.94 87 TYR A N 1
ATOM 704 C CA . TYR A 1 87 ? -12.629 2.057 3.614 1.00 83.94 87 TYR A CA 1
ATOM 705 C C . TYR A 1 87 ? -12.648 1.796 5.114 1.00 83.94 87 TYR A C 1
ATOM 707 O O . TYR A 1 87 ? -11.646 1.353 5.667 1.00 83.94 87 TYR A O 1
ATOM 715 N N . THR A 1 88 ? -13.782 2.058 5.752 1.00 80.69 88 THR A N 1
ATOM 716 C CA . THR A 1 88 ? -14.018 1.711 7.156 1.00 80.69 88 THR A CA 1
ATOM 717 C C . THR A 1 88 ? -14.778 0.393 7.201 1.00 80.69 88 THR A C 1
ATOM 719 O O . THR A 1 88 ? -15.796 0.235 6.522 1.00 80.69 88 THR A O 1
ATOM 722 N N . PHE A 1 89 ? -14.269 -0.565 7.963 1.00 75.69 89 PHE A N 1
ATOM 723 C CA . PHE A 1 89 ? -14.947 -1.815 8.254 1.00 75.69 89 PHE A CA 1
ATOM 724 C C . PHE A 1 89 ? -15.911 -1.559 9.412 1.00 75.69 89 PHE A C 1
ATOM 726 O O . PHE A 1 89 ? -15.483 -1.282 10.524 1.00 75.69 89 PHE A O 1
ATOM 733 N N . GLY A 1 90 ? -17.216 -1.623 9.146 1.00 66.00 90 GLY A N 1
ATOM 734 C CA . GLY A 1 90 ? -18.207 -1.602 10.222 1.00 66.00 90 GLY A CA 1
ATOM 735 C C . GLY A 1 90 ? -18.205 -2.908 11.030 1.00 66.00 90 GLY A C 1
ATOM 736 O O . GLY A 1 90 ? -17.583 -3.893 10.632 1.00 66.00 90 GLY A O 1
ATOM 737 N N . ARG A 1 91 ? -18.999 -2.939 12.109 1.00 58.31 91 ARG A N 1
ATOM 738 C CA . ARG A 1 91 ? -19.167 -4.026 13.109 1.00 58.31 91 ARG A CA 1
ATOM 739 C C . ARG A 1 91 ? -19.311 -5.470 12.576 1.00 58.31 91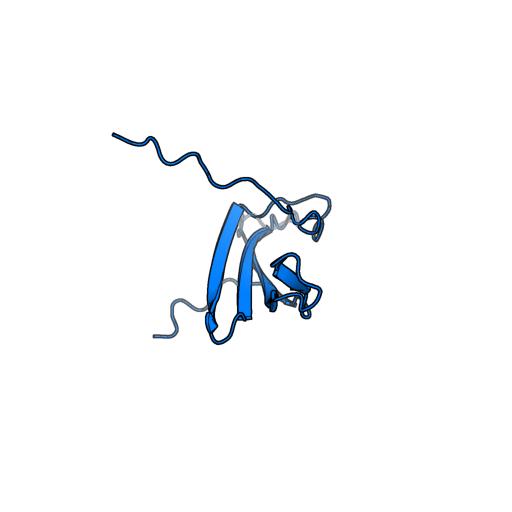 ARG A C 1
ATOM 741 O O . ARG A 1 91 ? -19.136 -6.415 13.337 1.00 58.31 91 ARG A O 1
ATOM 748 N N . PHE A 1 92 ? -19.625 -5.652 11.293 1.00 57.62 92 PHE A N 1
ATOM 749 C CA . PHE A 1 92 ? -19.783 -6.948 10.615 1.00 57.62 92 PHE A CA 1
ATOM 750 C C . PHE A 1 92 ? -18.904 -7.048 9.360 1.00 57.62 92 PHE A C 1
ATOM 752 O O . PHE A 1 92 ? -19.368 -7.494 8.310 1.00 57.62 92 PHE A O 1
ATOM 759 N N . GLY A 1 93 ? -17.666 -6.547 9.447 1.00 58.56 93 GLY A N 1
ATOM 760 C CA . GLY A 1 93 ? -16.701 -6.502 8.349 1.00 58.56 93 GLY A CA 1
ATOM 761 C C . GLY A 1 93 ? -16.627 -7.799 7.535 1.00 58.56 93 GLY A C 1
ATOM 762 O O . GLY A 1 93 ? -16.928 -8.891 8.013 1.00 58.56 93 GLY A O 1
ATOM 763 N N . ILE A 1 94 ? -16.245 -7.675 6.264 1.00 60.38 94 ILE A N 1
ATOM 764 C CA . ILE A 1 94 ? -16.175 -8.795 5.320 1.00 60.38 94 ILE A CA 1
ATOM 765 C C . ILE A 1 94 ? -15.205 -9.857 5.865 1.00 60.38 94 ILE A C 1
ATOM 767 O O . ILE A 1 94 ? -13.992 -9.671 5.831 1.00 60.38 94 ILE A O 1
ATOM 771 N N . HIS A 1 95 ? -15.746 -10.973 6.363 1.00 54.31 95 HIS A N 1
ATOM 772 C CA . HIS A 1 95 ? -14.966 -12.041 6.998 1.00 54.31 95 HIS A CA 1
ATOM 773 C C . HIS A 1 95 ? -14.079 -12.818 6.015 1.00 54.31 95 HIS A C 1
ATOM 775 O O . HIS A 1 95 ? -13.054 -13.360 6.422 1.00 54.31 95 HIS A O 1
ATOM 781 N N . CYS A 1 96 ? -14.460 -12.876 4.736 1.00 48.47 96 CYS A N 1
ATOM 782 C CA . CYS A 1 96 ? -13.655 -13.407 3.640 1.00 48.47 96 CYS A CA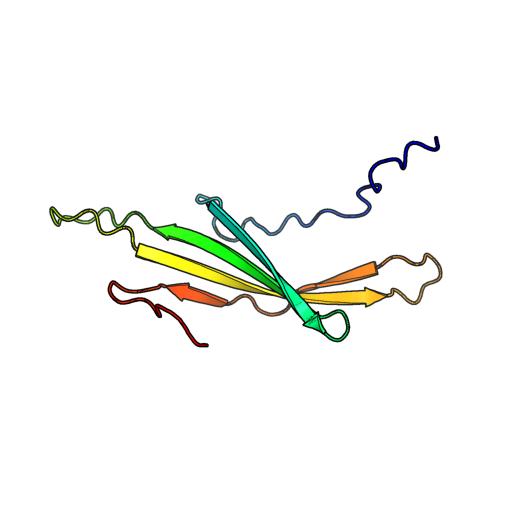 1
ATOM 783 C C . CYS A 1 96 ? -14.373 -13.160 2.303 1.00 48.47 96 CYS A C 1
ATOM 785 O O . CYS A 1 96 ? -15.600 -13.241 2.243 1.00 48.47 96 CYS A O 1
ATOM 787 N N . VAL A 1 97 ? -13.620 -12.934 1.228 1.00 50.31 97 VAL A N 1
ATOM 788 C CA . VAL A 1 97 ? -14.065 -13.257 -0.134 1.00 50.31 97 VAL A CA 1
ATOM 789 C C . VAL A 1 97 ? -13.034 -14.261 -0.641 1.00 50.31 97 VAL A C 1
ATOM 791 O O . VAL A 1 97 ? -11.889 -13.875 -0.873 1.00 50.31 97 VAL A O 1
ATOM 794 N N . LEU A 1 98 ? -13.414 -15.543 -0.655 1.00 36.78 98 LEU A N 1
ATOM 795 C CA . LEU A 1 98 ? -12.619 -16.637 -1.226 1.00 36.78 98 LEU A CA 1
ATOM 796 C C . LEU A 1 98 ? -12.680 -16.593 -2.753 1.00 36.78 98 LEU A C 1
ATOM 798 O O . LEU A 1 98 ? -13.790 -16.341 -3.276 1.00 36.78 98 LEU A O 1
#

pLDDT: mean 73.17, std 15.21, range [36.78, 94.0]

Secondary structure (DSSP, 8-state):
----PPPP------GGGGSTT---SEEEEEEEETTEEEEEEEEEEE--SS-SS--EEEEEEEEEEEEEEPSSSS-PEEEEEEEEEEEEE-TT------

Sequence (98 aa):
MDFELPPELLRAWDYLHLLDDEAPYKRHLVNLGSGKFCVVSFFKTLETKYVEENIEDESAVFTGLEVCRDNDGEGAARMIEHRSKRYTFGRFGIHCVL

Radius of gyration: 18.15 Å; chains: 1; bounding box: 52×30×47 Å

Foldseek 3Di:
DPPPDDDDCPDDDPPCCPDVPWAFPDWDWADPDPQKIKIKGKTFDQPPDDDPDRDGKMKIKIKIWGWDADPPPPRDIDIDTDDIDMDIAPPDGDPDDD

Organism: Triticum urartu (NCBI:txid4572)

InterPro domains:
  IPR012871 Protein of unknown function DUF1677, Oryza sativa [PF07893] (6-87)